Protein AF-A0AAU3UE67-F1 (afdb_monomer_lite)

Radius of gyration: 11.01 Å; chains: 1; bounding box: 32×22×27 Å

Foldseek 3Di:
DKFFFADDDPQFTWTDDPPDPPAIETEGPVLADPPADHDDGGDMFDFDFDAQDPVVRYTYTRTPDPDHD

Secondary structure (DSSP, 8-state):
-EEEEEEEETTEEEEEETTSTT-EEEEEGGGSPTTPPPPPTT-EEEEEEEEEEGGGTEEEEEE------

Sequence (69 aa):
MTGVVIGRQPFGVFILIDQVADAVGLVRVTALPPGVELPRRGALVAGDVLWHEESNLQVTVTPVGYEGV

Structure (mmCIF, N/CA/C/O backbone):
data_AF-A0AAU3UE67-F1
#
_entry.id   AF-A0AAU3UE67-F1
#
loop_
_atom_site.group_PDB
_atom_site.id
_atom_site.type_symbol
_atom_site.label_atom_id
_atom_site.label_alt_id
_atom_site.label_comp_id
_atom_site.label_asym_id
_atom_site.label_entity_id
_atom_site.label_seq_id
_atom_site.pdbx_PDB_ins_code
_atom_site.Cartn_x
_atom_site.Cartn_y
_atom_site.Cartn_z
_atom_site.occupancy
_atom_site.B_iso_or_equiv
_atom_site.auth_seq_id
_atom_site.auth_comp_id
_atom_site.auth_asym_id
_atom_site.auth_atom_id
_atom_site.pdbx_PDB_model_num
ATOM 1 N N . MET A 1 1 ? -1.928 3.003 -11.048 1.00 91.31 1 MET A N 1
ATOM 2 C CA . MET A 1 1 ? -0.988 1.863 -11.168 1.00 91.31 1 MET A CA 1
ATOM 3 C C . MET A 1 1 ? -1.468 0.699 -10.312 1.00 91.31 1 MET A C 1
ATOM 5 O O . MET A 1 1 ? -2.376 0.892 -9.507 1.00 91.31 1 MET A O 1
ATOM 9 N N . THR A 1 2 ? -0.904 -0.491 -10.511 1.00 94.75 2 THR A N 1
ATOM 10 C CA . THR A 1 2 ? -1.193 -1.685 -9.708 1.00 94.75 2 THR A CA 1
ATOM 11 C C . THR A 1 2 ? 0.091 -2.271 -9.131 1.00 94.75 2 THR A C 1
ATOM 13 O O . THR A 1 2 ? 1.185 -2.008 -9.632 1.00 94.75 2 THR A O 1
ATOM 16 N N . GLY A 1 3 ? -0.039 -3.041 -8.057 1.00 95.44 3 GLY A N 1
ATOM 17 C CA . GLY A 1 3 ? 1.074 -3.777 -7.480 1.00 95.44 3 GLY A CA 1
ATOM 18 C C . GLY A 1 3 ? 0.634 -4.808 -6.453 1.00 95.44 3 GLY A C 1
ATOM 19 O O . GLY A 1 3 ? -0.506 -4.800 -5.979 1.00 95.44 3 GLY A O 1
ATOM 2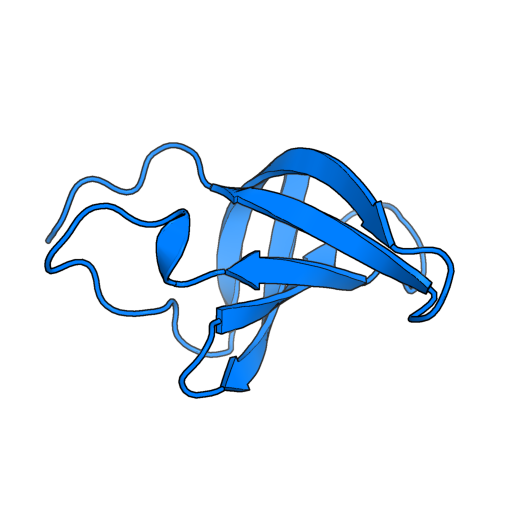0 N N . VAL A 1 4 ? 1.556 -5.694 -6.090 1.00 96.81 4 VAL A N 1
ATOM 21 C CA . VAL A 1 4 ? 1.320 -6.773 -5.121 1.00 96.81 4 VAL A CA 1
ATOM 22 C C . VAL A 1 4 ? 2.019 -6.464 -3.808 1.00 96.81 4 VAL A C 1
ATOM 24 O O . VAL A 1 4 ? 3.187 -6.081 -3.789 1.00 96.81 4 VAL A O 1
ATOM 27 N N . VAL A 1 5 ? 1.334 -6.686 -2.687 1.00 97.06 5 VAL A N 1
ATOM 28 C CA . VAL A 1 5 ? 1.917 -6.514 -1.351 1.00 97.06 5 VAL A CA 1
ATOM 29 C C . VAL A 1 5 ? 3.014 -7.542 -1.099 1.00 97.06 5 VAL A C 1
ATOM 31 O O . VAL A 1 5 ? 2.752 -8.741 -0.981 1.00 97.06 5 VAL A O 1
ATOM 34 N N . ILE A 1 6 ? 4.241 -7.063 -0.916 1.00 97.12 6 ILE A N 1
ATOM 35 C CA . ILE A 1 6 ? 5.421 -7.884 -0.617 1.00 97.12 6 ILE A CA 1
ATOM 36 C C . ILE A 1 6 ? 5.852 -7.793 0.851 1.00 97.12 6 ILE A C 1
ATOM 38 O O . ILE A 1 6 ? 6.525 -8.693 1.350 1.00 97.12 6 ILE A O 1
ATOM 42 N N . GLY A 1 7 ? 5.427 -6.754 1.574 1.00 96.62 7 GLY A N 1
ATOM 43 C CA . GLY A 1 7 ? 5.764 -6.548 2.982 1.00 96.62 7 GLY A CA 1
ATOM 44 C C . GLY A 1 7 ? 4.674 -5.787 3.727 1.00 96.62 7 GLY A C 1
ATOM 45 O O . GLY A 1 7 ? 4.005 -4.933 3.156 1.00 96.62 7 GLY A O 1
ATOM 46 N N . ARG A 1 8 ? 4.494 -6.092 5.013 1.00 96.44 8 ARG A N 1
ATOM 47 C CA . ARG A 1 8 ? 3.506 -5.442 5.882 1.00 96.44 8 ARG A CA 1
ATOM 48 C C . ARG A 1 8 ? 4.172 -5.052 7.190 1.00 96.44 8 ARG A C 1
ATOM 50 O O . ARG A 1 8 ? 4.893 -5.854 7.776 1.00 96.44 8 ARG A O 1
ATOM 57 N N . GLN A 1 9 ? 3.931 -3.825 7.619 1.00 95.44 9 GLN A N 1
ATOM 58 C CA . GLN A 1 9 ? 4.410 -3.250 8.869 1.00 95.44 9 GLN A CA 1
ATOM 59 C C . GLN A 1 9 ? 3.254 -2.506 9.550 1.00 95.44 9 GLN A C 1
ATOM 61 O O . GLN A 1 9 ? 2.287 -2.155 8.875 1.00 95.44 9 GLN A O 1
ATOM 66 N N . PRO A 1 10 ? 3.325 -2.208 10.859 1.00 93.81 10 PRO A N 1
ATOM 67 C CA . PRO A 1 10 ? 2.260 -1.471 11.546 1.00 93.81 10 PRO A CA 1
ATOM 68 C C . PRO A 1 10 ? 1.923 -0.110 10.914 1.00 93.81 10 PRO A C 1
ATOM 70 O O . PRO A 1 10 ? 0.798 0.364 11.033 1.00 93.81 10 PRO A O 1
ATOM 73 N N . PHE A 1 11 ? 2.880 0.513 10.218 1.00 93.00 11 PHE A N 1
ATOM 74 C CA . PHE A 1 11 ? 2.706 1.818 9.575 1.00 93.00 11 PHE A CA 1
ATOM 75 C C . PHE A 1 11 ? 2.213 1.757 8.119 1.00 93.00 11 PHE A C 1
ATOM 77 O O . PHE A 1 11 ? 1.917 2.803 7.536 1.00 93.00 11 PHE A O 1
ATOM 84 N N . GLY A 1 12 ? 2.149 0.578 7.495 1.00 95.06 12 GLY A N 1
ATOM 85 C CA . GLY A 1 12 ? 1.831 0.480 6.073 1.00 95.06 12 GLY A CA 1
ATOM 86 C C . GLY A 1 12 ? 2.195 -0.847 5.417 1.00 95.06 12 GLY A C 1
ATOM 87 O O . GLY A 1 12 ? 2.656 -1.794 6.058 1.00 95.06 12 GLY A O 1
ATOM 88 N N . VAL A 1 13 ? 2.005 -0.903 4.104 1.00 96.88 13 VAL A N 1
ATOM 89 C CA . VAL A 1 13 ? 2.402 -2.036 3.264 1.00 96.88 13 VAL A CA 1
ATOM 90 C C . VAL A 1 13 ? 3.331 -1.589 2.148 1.00 96.88 13 VAL A C 1
ATOM 92 O O . VAL A 1 13 ? 3.135 -0.535 1.546 1.00 96.88 13 VAL A O 1
ATOM 95 N N . PHE A 1 14 ? 4.321 -2.426 1.863 1.00 96.62 14 PHE A N 1
ATOM 96 C CA . PHE A 1 14 ? 5.189 -2.284 0.706 1.00 96.62 14 PHE A CA 1
ATOM 97 C C . PHE A 1 14 ? 4.619 -3.102 -0.444 1.00 96.62 14 PHE A C 1
ATOM 99 O O . PHE A 1 14 ? 4.297 -4.283 -0.262 1.00 96.62 14 PHE A O 1
ATOM 106 N N . ILE A 1 15 ? 4.520 -2.488 -1.616 1.00 96.62 15 ILE A N 1
ATOM 107 C CA . ILE A 1 15 ? 4.033 -3.115 -2.842 1.00 96.62 15 ILE A CA 1
ATOM 108 C C . ILE A 1 15 ? 5.127 -3.118 -3.904 1.00 96.62 15 ILE A C 1
ATOM 110 O O . ILE A 1 15 ? 5.854 -2.139 -4.041 1.00 96.62 15 ILE A O 1
ATOM 114 N N . LEU A 1 16 ? 5.238 -4.211 -4.651 1.00 96.75 16 LEU A N 1
ATOM 115 C CA . LEU A 1 16 ? 6.013 -4.243 -5.888 1.00 96.75 16 LEU A CA 1
ATOM 116 C C . LEU A 1 16 ? 5.101 -3.772 -7.021 1.00 96.75 16 LEU A C 1
ATOM 118 O O . LEU A 1 16 ? 4.018 -4.335 -7.190 1.00 96.75 16 LEU A O 1
ATOM 122 N N . ILE A 1 17 ? 5.504 -2.725 -7.735 1.00 95.38 17 ILE A N 1
ATOM 123 C CA . ILE A 1 17 ? 4.689 -2.086 -8.774 1.00 95.38 17 ILE A CA 1
ATOM 124 C C . ILE A 1 17 ? 4.797 -2.881 -10.074 1.00 95.38 17 ILE A C 1
ATOM 126 O O . ILE A 1 17 ? 5.890 -3.195 -10.542 1.00 95.38 17 ILE A O 1
ATOM 130 N N . ASP A 1 18 ? 3.652 -3.183 -10.677 1.00 94.56 18 ASP A N 1
ATOM 131 C CA . ASP A 1 18 ? 3.607 -3.917 -11.936 1.00 94.56 18 ASP A CA 1
ATOM 132 C C . ASP A 1 18 ? 4.209 -3.090 -13.080 1.00 94.56 18 ASP A C 1
ATOM 134 O O . ASP A 1 18 ? 4.088 -1.866 -13.121 1.00 94.56 18 ASP A O 1
ATOM 138 N N . GLN A 1 19 ? 4.812 -3.774 -14.058 1.00 92.06 19 GLN A N 1
ATOM 1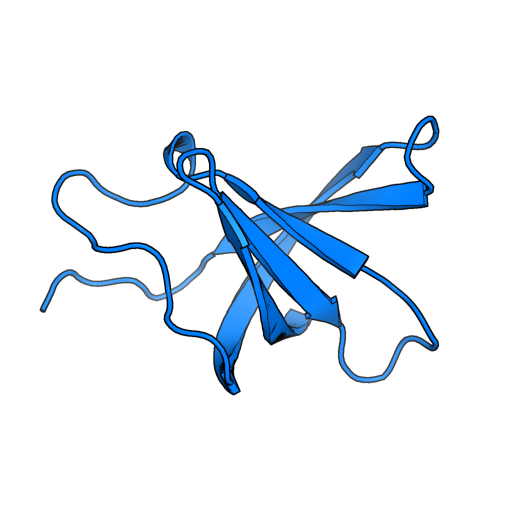39 C CA . GLN A 1 19 ? 5.396 -3.180 -15.275 1.00 92.06 19 GLN A CA 1
ATOM 140 C C . GLN A 1 19 ? 6.596 -2.241 -15.050 1.00 92.06 19 GLN A C 1
ATOM 142 O O . GLN A 1 19 ? 7.149 -1.728 -16.022 1.00 92.06 19 GLN A O 1
ATOM 147 N N . VAL A 1 20 ? 7.043 -2.047 -13.806 1.00 90.50 20 VAL A N 1
ATOM 148 C CA . VAL A 1 20 ? 8.228 -1.248 -13.475 1.00 90.50 20 VAL A CA 1
ATOM 149 C C . VAL A 1 20 ? 9.187 -2.111 -12.665 1.00 90.50 20 VAL A C 1
ATOM 151 O O . VAL A 1 20 ? 8.897 -2.484 -11.531 1.00 90.50 20 VAL A O 1
ATOM 154 N N . ALA A 1 21 ? 10.324 -2.456 -13.271 1.00 89.19 21 ALA A N 1
ATOM 155 C CA . ALA A 1 21 ? 11.302 -3.347 -12.658 1.00 89.19 21 ALA A CA 1
ATOM 156 C C . ALA A 1 21 ? 11.762 -2.809 -11.296 1.00 89.19 21 ALA A C 1
ATOM 158 O O . ALA A 1 21 ? 12.167 -1.652 -11.188 1.00 89.19 21 ALA A O 1
ATOM 159 N N . ASP A 1 22 ? 11.662 -3.663 -10.274 1.00 87.62 22 ASP A N 1
ATOM 160 C CA . ASP A 1 22 ? 12.132 -3.424 -8.905 1.00 87.62 22 ASP A CA 1
ATOM 161 C C . ASP A 1 22 ? 11.558 -2.175 -8.207 1.00 87.62 22 ASP A C 1
ATOM 163 O O . ASP A 1 22 ? 12.031 -1.779 -7.141 1.00 87.62 22 ASP A O 1
ATOM 167 N N . ALA A 1 23 ? 10.507 -1.561 -8.759 1.00 93.62 23 ALA A N 1
ATOM 168 C CA . ALA A 1 23 ? 9.900 -0.378 -8.169 1.00 93.62 23 ALA A CA 1
ATOM 169 C C . ALA A 1 23 ? 9.040 -0.749 -6.959 1.00 93.62 23 ALA A C 1
ATOM 171 O O . ALA A 1 23 ? 8.044 -1.471 -7.066 1.00 93.62 23 ALA A O 1
ATOM 172 N N . VAL A 1 24 ? 9.406 -0.200 -5.801 1.00 95.44 24 VAL A N 1
ATOM 173 C CA . VAL A 1 24 ? 8.702 -0.425 -4.538 1.00 95.44 24 VAL A CA 1
ATOM 174 C C . VAL A 1 24 ? 7.883 0.804 -4.157 1.00 95.44 24 VAL A C 1
ATOM 176 O O . VAL A 1 24 ? 8.392 1.922 -4.062 1.00 95.44 24 VAL A O 1
ATOM 179 N N . GLY A 1 25 ? 6.597 0.582 -3.905 1.00 95.19 25 GLY A N 1
ATOM 180 C CA . GLY A 1 25 ? 5.680 1.568 -3.350 1.00 95.19 25 GLY A CA 1
ATOM 181 C C . GLY A 1 25 ? 5.408 1.332 -1.866 1.00 95.19 25 GLY A C 1
ATOM 182 O O . GLY A 1 25 ? 5.412 0.195 -1.400 1.00 95.19 25 GLY A O 1
ATOM 183 N N . LEU A 1 26 ? 5.107 2.401 -1.135 1.00 96.50 26 LEU A N 1
ATOM 184 C CA . LEU A 1 26 ? 4.599 2.372 0.232 1.00 96.50 26 LEU A CA 1
ATOM 185 C C . LEU A 1 26 ? 3.175 2.933 0.262 1.00 96.50 26 LEU A C 1
ATOM 187 O O . LEU A 1 26 ? 2.951 4.111 -0.024 1.00 96.50 26 LEU A O 1
ATOM 191 N N . VAL A 1 27 ? 2.227 2.104 0.693 1.00 95.25 27 VAL A N 1
ATOM 192 C CA . VAL A 1 27 ? 0.896 2.553 1.113 1.00 95.25 27 VAL A CA 1
ATOM 193 C C . VAL A 1 27 ? 0.926 2.735 2.622 1.00 95.25 27 VAL A C 1
ATOM 195 O O . VAL A 1 27 ? 1.081 1.771 3.376 1.00 95.25 27 VAL A O 1
ATOM 198 N N . ARG A 1 28 ? 0.794 3.981 3.075 1.00 93.12 28 ARG A N 1
ATOM 199 C CA . ARG A 1 28 ? 0.744 4.301 4.505 1.00 93.12 28 ARG A CA 1
ATOM 200 C C . ARG A 1 28 ? -0.631 3.950 5.062 1.00 93.12 28 ARG A C 1
ATOM 202 O O . ARG A 1 28 ? -1.640 4.188 4.407 1.00 93.12 28 ARG A O 1
ATOM 209 N N . VAL A 1 29 ? -0.682 3.470 6.304 1.00 91.88 29 VAL A N 1
ATOM 210 C CA . VAL A 1 29 ? -1.959 3.231 7.004 1.00 91.88 29 VAL A CA 1
ATOM 211 C C . VAL A 1 29 ? -2.812 4.502 7.088 1.00 91.88 29 VAL A C 1
ATOM 213 O O . VAL A 1 29 ? -4.030 4.439 7.030 1.00 91.88 29 VAL A O 1
ATOM 216 N N . THR A 1 30 ? -2.170 5.671 7.133 1.00 90.50 30 THR A N 1
ATOM 217 C CA . THR A 1 30 ? -2.830 6.982 7.148 1.00 90.50 30 THR A CA 1
ATOM 218 C C . THR A 1 30 ? -3.476 7.369 5.817 1.00 90.50 30 THR A C 1
ATOM 220 O O . THR A 1 30 ? -4.230 8.333 5.782 1.00 90.50 30 THR A O 1
ATOM 223 N N . ALA A 1 31 ? -3.153 6.670 4.725 1.00 88.81 31 ALA A N 1
ATOM 224 C CA . ALA A 1 31 ? -3.789 6.856 3.422 1.00 88.81 31 ALA A CA 1
ATOM 225 C C . ALA A 1 31 ? -5.016 5.945 3.237 1.00 88.81 31 ALA A C 1
ATOM 227 O O . ALA A 1 31 ? -5.719 6.072 2.238 1.00 88.81 31 ALA A O 1
ATOM 228 N N . LEU A 1 32 ? -5.264 5.020 4.173 1.00 87.38 32 LEU A N 1
ATOM 229 C CA . LEU A 1 32 ? -6.448 4.168 4.170 1.00 87.38 32 LEU A CA 1
ATOM 230 C C . LEU A 1 32 ? -7.590 4.822 4.959 1.00 87.38 32 LEU A C 1
ATOM 232 O O . LEU A 1 32 ? -7.332 5.550 5.924 1.00 87.38 32 LEU A O 1
ATOM 236 N N . PRO A 1 33 ? -8.854 4.539 4.600 1.00 85.50 33 PRO A N 1
ATOM 237 C CA . PRO A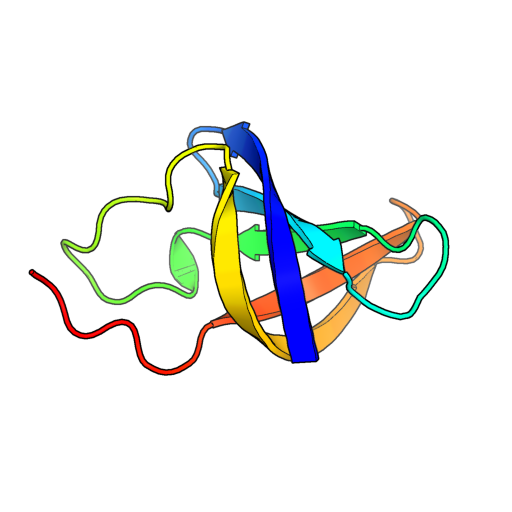 1 33 ? -9.987 4.951 5.413 1.00 85.50 33 PRO A CA 1
ATOM 238 C C . PRO A 1 33 ? -9.910 4.365 6.836 1.00 85.50 33 PRO A C 1
ATOM 240 O O . PRO A 1 33 ? -9.401 3.254 7.024 1.00 85.50 33 PRO A O 1
ATOM 243 N N . PRO A 1 34 ? -10.440 5.067 7.853 1.00 86.06 34 PRO A N 1
ATOM 244 C CA . PRO A 1 34 ? -10.505 4.542 9.212 1.00 86.06 34 PRO A CA 1
ATOM 245 C C . PRO A 1 34 ? -11.220 3.187 9.273 1.00 86.06 34 PRO A C 1
ATOM 247 O O . PRO A 1 34 ? -12.252 2.995 8.636 1.00 86.06 34 PRO A O 1
ATOM 250 N N . GLY A 1 35 ? -10.683 2.257 10.063 1.00 84.69 35 GLY A N 1
ATOM 251 C CA . GLY A 1 35 ? -11.255 0.915 10.232 1.00 84.69 35 GLY A CA 1
ATOM 252 C C . GLY A 1 35 ? -10.890 -0.085 9.132 1.00 84.69 35 GLY A C 1
ATOM 253 O O . GLY A 1 35 ? -11.142 -1.273 9.306 1.00 84.69 35 GLY A O 1
ATOM 254 N N . VAL A 1 36 ? -10.245 0.350 8.045 1.00 87.31 36 VAL A N 1
ATOM 255 C CA . VAL A 1 36 ? -9.761 -0.554 6.997 1.00 87.31 36 VAL A CA 1
ATOM 256 C C . VAL A 1 36 ? -8.470 -1.228 7.449 1.00 87.31 36 VAL A C 1
ATOM 258 O O . VAL A 1 36 ? -7.487 -0.573 7.807 1.00 87.31 36 VAL A O 1
ATOM 261 N N . GLU A 1 37 ? -8.453 -2.560 7.416 1.00 88.50 37 GLU A N 1
ATOM 262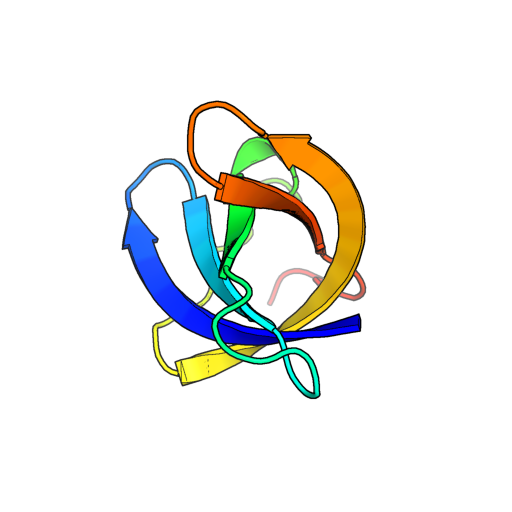 C CA . GLU A 1 37 ? -7.233 -3.310 7.685 1.00 88.50 37 GLU A CA 1
ATOM 263 C C . GLU A 1 37 ? -6.186 -3.091 6.590 1.00 88.50 37 GLU A C 1
ATOM 265 O O . GLU A 1 37 ? -6.483 -3.063 5.395 1.00 88.50 37 GLU A O 1
ATOM 270 N N . LEU A 1 38 ? -4.915 -3.033 7.000 1.00 91.25 38 LEU A N 1
ATOM 271 C CA . LEU A 1 38 ? -3.811 -3.055 6.047 1.00 91.25 38 LEU A CA 1
ATOM 272 C C . LEU A 1 38 ? -3.887 -4.308 5.151 1.00 91.25 38 LEU A C 1
ATOM 274 O O . LEU A 1 38 ? -4.032 -5.415 5.687 1.00 91.25 38 LEU A O 1
ATOM 278 N N . PRO A 1 39 ? -3.689 -4.162 3.829 1.00 92.38 39 PRO A N 1
ATOM 279 C CA . PRO A 1 39 ? -3.706 -5.275 2.887 1.00 92.38 39 PRO A CA 1
ATOM 280 C C . PRO A 1 39 ? -2.769 -6.411 3.304 1.00 92.38 39 PRO A C 1
ATOM 282 O O . PRO A 1 39 ? -1.660 -6.195 3.803 1.00 92.38 39 PRO A O 1
ATOM 285 N N . ARG A 1 40 ? -3.204 -7.655 3.098 1.00 94.31 40 ARG A N 1
ATOM 286 C CA . ARG A 1 40 ? -2.379 -8.833 3.397 1.00 94.31 40 ARG A CA 1
ATOM 287 C C . ARG A 1 40 ? -1.278 -8.994 2.348 1.00 94.31 40 ARG A C 1
ATOM 289 O O . ARG A 1 40 ? -1.421 -8.554 1.213 1.00 94.31 40 ARG A O 1
ATOM 296 N N . ARG A 1 41 ? -0.185 -9.670 2.713 1.00 96.25 41 ARG A N 1
ATOM 297 C CA . ARG A 1 41 ? 0.864 -10.049 1.752 1.00 96.25 41 ARG A CA 1
ATOM 298 C C . ARG A 1 41 ? 0.254 -10.870 0.609 1.00 96.25 41 ARG A C 1
ATOM 300 O O . ARG A 1 41 ? -0.547 -11.762 0.870 1.00 96.25 41 ARG A O 1
ATOM 307 N N . GLY A 1 42 ? 0.625 -10.559 -0.631 1.00 96.12 42 GLY A N 1
ATOM 308 C CA . GLY A 1 42 ? 0.059 -11.149 -1.846 1.00 96.12 42 GLY A CA 1
ATOM 309 C C . GLY A 1 42 ? -1.224 -10.480 -2.353 1.00 96.12 42 GLY A C 1
ATOM 310 O O . GLY A 1 42 ? -1.657 -10.797 -3.455 1.00 96.12 42 GLY A O 1
ATOM 311 N N . ALA A 1 43 ? -1.829 -9.555 -1.597 1.00 94.50 43 ALA A N 1
ATOM 312 C CA . ALA A 1 43 ? -2.986 -8.807 -2.077 1.00 94.50 43 ALA A CA 1
ATOM 313 C C . ALA A 1 43 ? -2.594 -7.854 -3.215 1.00 94.50 43 ALA A C 1
ATOM 315 O O . ALA A 1 43 ? -1.507 -7.270 -3.198 1.00 94.50 43 ALA A O 1
ATOM 316 N N . LEU A 1 44 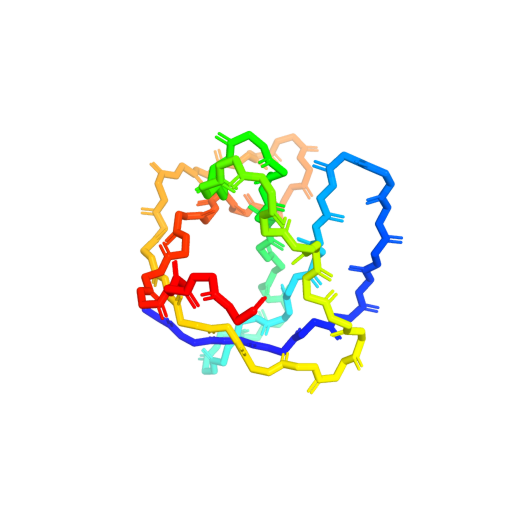? -3.507 -7.686 -4.171 1.00 94.69 44 LEU A N 1
ATOM 317 C CA . LEU A 1 44 ? -3.404 -6.674 -5.215 1.00 94.69 44 LEU A CA 1
ATOM 318 C C . LEU A 1 44 ? -3.858 -5.320 -4.671 1.00 94.69 44 LEU A C 1
ATOM 320 O O . LEU A 1 44 ? -4.865 -5.216 -3.971 1.00 94.69 44 LEU A O 1
ATOM 324 N N . VAL A 1 45 ? -3.113 -4.280 -5.017 1.00 92.69 45 VAL A N 1
ATOM 325 C CA . VAL A 1 45 ? -3.412 -2.889 -4.689 1.00 92.69 45 VAL A CA 1
ATOM 326 C C . VAL A 1 45 ? -3.460 -2.105 -5.988 1.00 92.69 45 VAL A C 1
ATOM 328 O O . VAL A 1 45 ? -2.541 -2.195 -6.798 1.00 92.69 45 VAL A O 1
ATOM 331 N N . ALA A 1 46 ? -4.513 -1.315 -6.167 1.00 93.31 46 ALA A N 1
ATOM 332 C CA . ALA A 1 46 ? -4.561 -0.259 -7.166 1.00 93.31 46 ALA A CA 1
ATOM 333 C C . ALA A 1 46 ? -4.423 1.094 -6.463 1.00 93.31 46 ALA A C 1
ATOM 335 O O . ALA A 1 46 ? -4.923 1.277 -5.350 1.00 93.31 46 ALA A O 1
ATOM 336 N N . GLY A 1 47 ? -3.748 2.044 -7.099 1.00 91.69 47 GLY A N 1
ATOM 337 C CA . GLY A 1 47 ? -3.554 3.370 -6.525 1.00 91.69 47 GLY A CA 1
ATOM 338 C C . GLY A 1 47 ? -2.797 4.322 -7.432 1.00 91.69 47 GLY A C 1
ATOM 339 O O . GLY A 1 47 ? -2.338 3.942 -8.511 1.00 91.69 47 GLY A O 1
ATOM 340 N N . ASP A 1 48 ? -2.631 5.547 -6.955 1.00 92.56 48 ASP A N 1
ATOM 341 C CA . ASP A 1 48 ? -1.877 6.598 -7.627 1.00 92.56 48 ASP A CA 1
ATOM 342 C C . ASP A 1 48 ? -0.571 6.883 -6.891 1.00 92.56 48 ASP A C 1
ATOM 344 O O . ASP A 1 48 ? -0.505 6.863 -5.657 1.00 92.56 48 ASP A O 1
ATOM 348 N N . VAL A 1 49 ? 0.485 7.145 -7.662 1.00 91.50 49 VAL A N 1
ATOM 349 C CA . VAL A 1 49 ? 1.770 7.584 -7.114 1.00 91.50 49 VAL A CA 1
ATOM 350 C C . VAL A 1 49 ? 1.632 9.043 -6.700 1.00 91.50 49 VAL A C 1
ATOM 352 O O . VAL A 1 49 ? 1.373 9.907 -7.532 1.00 91.50 49 VAL A O 1
ATOM 355 N N . LEU A 1 50 ? 1.801 9.305 -5.407 1.00 90.31 50 LEU A N 1
ATOM 356 C CA . LEU A 1 50 ? 1.672 10.639 -4.827 1.00 90.31 50 LEU A CA 1
ATOM 357 C C . LEU A 1 50 ? 3.016 11.373 -4.769 1.00 90.31 50 LEU A C 1
ATOM 359 O O . LEU A 1 50 ? 3.069 12.585 -4.949 1.00 90.31 50 LEU A O 1
ATOM 363 N N . TRP A 1 51 ? 4.095 10.646 -4.469 1.00 90.94 51 TRP A N 1
ATOM 364 C CA . TRP A 1 51 ? 5.412 11.231 -4.211 1.00 90.94 51 TRP A CA 1
ATOM 365 C C . TRP A 1 51 ? 6.540 10.220 -4.428 1.00 90.94 51 TRP A C 1
ATOM 367 O O . TRP A 1 51 ? 6.326 9.019 -4.261 1.00 90.94 51 TRP A O 1
ATOM 377 N N . HIS A 1 52 ? 7.743 10.697 -4.751 1.00 91.50 52 HIS A N 1
ATOM 378 C CA . HIS A 1 52 ? 8.958 9.883 -4.844 1.00 91.50 52 HIS A CA 1
ATOM 379 C C . HIS A 1 52 ? 9.850 10.132 -3.620 1.00 91.50 52 HIS A C 1
ATOM 381 O O . HIS A 1 52 ? 10.357 11.231 -3.420 1.00 91.50 52 HIS A O 1
ATOM 387 N N . GLU A 1 53 ? 10.057 9.103 -2.804 1.00 90.75 53 GLU A N 1
ATOM 388 C CA . GLU A 1 53 ? 10.958 9.130 -1.651 1.00 90.75 53 GLU A CA 1
ATOM 389 C C . GLU A 1 53 ? 12.364 8.695 -2.073 1.00 90.75 53 GLU A C 1
ATOM 391 O O . GLU A 1 53 ? 12.742 7.525 -1.957 1.00 90.75 53 GLU A O 1
ATOM 396 N N . GLU A 1 54 ? 13.149 9.654 -2.566 1.00 89.94 54 GLU A N 1
ATOM 397 C CA . GLU A 1 54 ? 14.498 9.416 -3.097 1.00 89.94 54 GLU A CA 1
ATOM 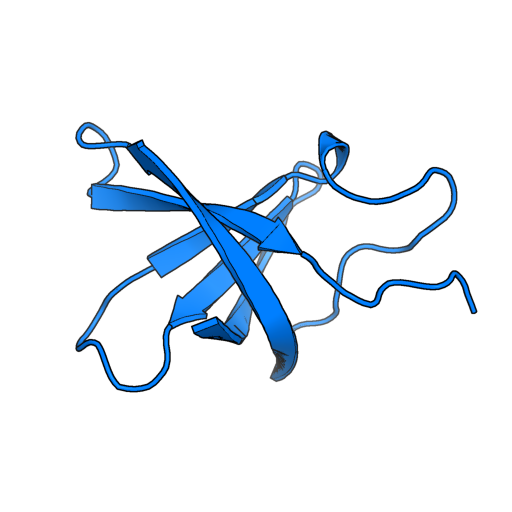398 C C . GLU A 1 54 ? 15.447 8.783 -2.070 1.00 89.94 54 GLU A C 1
ATOM 400 O O . GLU A 1 54 ? 16.242 7.914 -2.416 1.00 89.94 54 GLU A O 1
ATOM 405 N N . SER A 1 55 ? 15.325 9.154 -0.791 1.00 90.44 55 SER A N 1
ATOM 406 C CA . SER A 1 55 ? 16.178 8.642 0.293 1.00 90.44 55 SER A CA 1
ATOM 407 C C . SER A 1 55 ? 16.056 7.131 0.512 1.00 90.44 55 SER A C 1
ATOM 409 O O . SER A 1 55 ? 17.012 6.500 0.958 1.00 90.44 55 SER A O 1
ATOM 411 N N . ASN A 1 56 ? 14.902 6.552 0.169 1.00 87.50 56 ASN A N 1
ATOM 412 C CA . ASN A 1 56 ? 14.606 5.130 0.329 1.00 87.50 56 ASN A CA 1
ATOM 413 C C . ASN A 1 56 ? 14.417 4.405 -1.012 1.00 87.50 56 ASN A C 1
ATOM 415 O O . ASN A 1 56 ? 14.079 3.219 -1.000 1.00 87.50 56 ASN A O 1
ATOM 419 N N . LEU A 1 57 ? 14.605 5.111 -2.137 1.00 89.38 57 LEU A N 1
ATOM 420 C CA . LEU A 1 57 ? 14.345 4.640 -3.502 1.00 89.38 57 LEU A CA 1
ATOM 421 C C . LEU A 1 57 ? 12.946 4.015 -3.650 1.00 89.38 57 LEU A C 1
ATOM 423 O O . LEU A 1 57 ? 12.781 2.928 -4.199 1.00 89.38 57 LEU A O 1
ATOM 427 N N . GLN A 1 58 ? 11.935 4.698 -3.110 1.00 91.31 58 GLN A N 1
ATOM 428 C CA . GLN A 1 58 ? 10.547 4.229 -3.059 1.00 91.31 58 GLN A CA 1
ATOM 429 C C . GLN A 1 58 ? 9.578 5.309 -3.528 1.00 91.31 58 GLN A C 1
ATOM 431 O O . GLN A 1 58 ? 9.929 6.482 -3.614 1.00 91.31 58 GLN A O 1
ATOM 436 N N . VAL A 1 59 ? 8.326 4.932 -3.774 1.00 92.75 59 VAL A N 1
ATOM 437 C CA . VAL A 1 59 ? 7.243 5.890 -4.030 1.00 92.75 59 VAL A CA 1
ATOM 438 C C . VAL A 1 59 ? 6.144 5.785 -2.979 1.00 92.75 59 VAL A C 1
ATOM 440 O O . VAL A 1 59 ? 5.840 4.705 -2.485 1.00 92.75 59 VAL A O 1
ATOM 443 N N . THR A 1 60 ? 5.515 6.902 -2.629 1.00 93.12 60 THR A N 1
ATOM 444 C CA . THR A 1 60 ? 4.308 6.905 -1.793 1.00 93.12 60 THR A CA 1
ATOM 445 C C . THR A 1 60 ? 3.083 6.710 -2.670 1.00 93.12 60 THR A C 1
ATOM 447 O O . THR A 1 60 ? 2.962 7.336 -3.723 1.00 93.12 60 THR A O 1
ATOM 450 N N . VAL A 1 61 ? 2.166 5.859 -2.219 1.00 93.69 61 VAL A N 1
ATOM 451 C CA . VAL A 1 61 ? 1.001 5.435 -2.995 1.00 93.69 61 VAL A CA 1
ATOM 452 C C . VAL A 1 61 ? -0.274 5.713 -2.216 1.00 93.69 61 VAL A C 1
ATOM 454 O O . VAL A 1 61 ? -0.399 5.309 -1.057 1.00 93.69 61 VAL A O 1
ATOM 457 N N . THR A 1 62 ? -1.228 6.370 -2.874 1.00 92.00 62 THR A N 1
ATOM 458 C CA . THR A 1 62 ? -2.594 6.514 -2.365 1.00 92.00 62 THR A CA 1
ATOM 459 C C . THR A 1 62 ? -3.456 5.423 -2.991 1.00 92.00 62 THR A C 1
ATOM 461 O O . THR A 1 62 ? -3.574 5.381 -4.217 1.00 92.00 62 THR A O 1
ATOM 464 N N . PRO A 1 63 ? -4.022 4.506 -2.196 1.00 88.19 63 PRO A N 1
ATOM 465 C CA . PRO A 1 63 ? -4.811 3.408 -2.726 1.00 88.19 63 PRO A CA 1
ATOM 466 C C . PRO A 1 63 ? -6.193 3.900 -3.185 1.00 88.19 63 PRO A C 1
ATOM 468 O O . PRO A 1 63 ? -6.785 4.775 -2.557 1.00 88.19 63 PRO A O 1
ATOM 471 N N . VAL A 1 64 ? -6.725 3.313 -4.260 1.00 86.00 64 VAL A N 1
ATOM 472 C CA . VAL A 1 64 ? -8.079 3.593 -4.773 1.00 86.00 64 VAL A CA 1
ATOM 473 C C . VAL A 1 64 ? -8.984 2.375 -4.587 1.00 86.00 64 VAL A C 1
ATOM 475 O O . VAL A 1 64 ? -8.525 1.238 -4.678 1.00 86.00 64 VAL A O 1
ATOM 478 N N . GLY A 1 65 ? -10.274 2.605 -4.322 1.00 71.56 65 GLY A N 1
ATOM 479 C CA . GLY A 1 65 ? -11.278 1.533 -4.237 1.00 71.56 65 GLY A CA 1
ATOM 480 C C . GLY A 1 65 ? -11.265 0.698 -2.950 1.00 71.56 65 GLY A C 1
ATOM 481 O O . GLY A 1 65 ? -11.854 -0.379 -2.931 1.00 71.56 65 GLY A O 1
ATOM 482 N N . TYR A 1 66 ? -10.620 1.165 -1.874 1.00 65.75 66 TYR A N 1
ATOM 483 C CA . TYR A 1 66 ? -10.757 0.553 -0.547 1.00 65.75 66 TYR A CA 1
ATOM 484 C C . TYR A 1 66 ? -12.054 1.028 0.112 1.00 65.75 66 TYR A C 1
ATOM 486 O O . TYR A 1 66 ? -12.057 1.983 0.883 1.00 65.75 66 TYR A O 1
ATOM 494 N N . GLU A 1 67 ? -13.161 0.367 -0.207 1.00 45.78 67 GLU A N 1
ATOM 495 C CA . GLU A 1 67 ? -14.385 0.452 0.589 1.00 45.78 67 GLU A CA 1
ATOM 496 C C . GLU A 1 67 ? -14.299 -0.624 1.675 1.00 45.78 67 GLU A C 1
ATOM 498 O O . GLU A 1 67 ? -14.044 -1.791 1.379 1.00 45.78 67 GLU A O 1
ATOM 503 N N . GLY A 1 68 ? -14.393 -0.212 2.941 1.00 44.56 68 GLY A N 1
ATOM 504 C CA . GLY A 1 68 ? -14.258 -1.112 4.084 1.00 44.56 68 GLY A CA 1
ATOM 505 C C . GLY A 1 68 ? -15.235 -2.282 3.991 1.00 44.56 68 GLY A C 1
ATOM 506 O O . GLY A 1 68 ? -16.446 -2.072 3.941 1.00 44.56 68 GLY A O 1
ATOM 507 N N . VAL A 1 69 ? -14.686 -3.496 3.957 1.00 40.38 69 VAL A N 1
ATOM 508 C CA . VAL A 1 69 ? -15.410 -4.733 4.276 1.00 40.38 69 VAL A CA 1
ATOM 509 C C . VAL A 1 69 ? -15.471 -4.933 5.780 1.00 40.38 69 VAL A C 1
ATOM 511 O O . VAL A 1 69 ? -14.450 -4.645 6.447 1.00 40.38 69 VAL A O 1
#

pLDDT: mean 89.65, std 11.09, range [40.38, 97.12]